Protein AF-A0A0L8BSJ6-F1 (afdb_monomer_lite)

Secondary structure (DSSP, 8-state):
---PPPGGGTT--HHHHHHHHHHHHHHHHHTT--TTSHHHHHHHHHHHHHHHTT---HHHHHHHHHHHHHS-SPPS---HHHHHHHHHTT--

Foldseek 3Di:
DDDDPDPVVDPQDPVQVVLLVVLLVVLCVVLVPPCPDPLSVVLSVQLVVLVVVPPSDSVLSSLLSNCVSVPVDRPPDDDPVVSVVSVVVPPD

Organism: Ensifer adhaerens (NCBI:txid106592)

pLDDT: mean 71.21, std 15.8, range [37.34, 89.19]

Radius of gyration: 13.17 Å; chains: 1; bounding box: 23×41×27 Å

Sequence (92 aa):
MLNLPDPSAGNLSATEAEMLQRIFNRVCVEERIPKMDIRAERLAKFIIDEFDVGNREEESLLECARWLVRCKKKPPVRTPAFVKKMVAKRRH

Structure (mmCIF, N/CA/C/O backbone):
data_AF-A0A0L8BSJ6-F1
#
_entry.id   AF-A0A0L8BSJ6-F1
#
loop_
_atom_site.group_PDB
_atom_site.id
_atom_site.type_symbol
_atom_site.la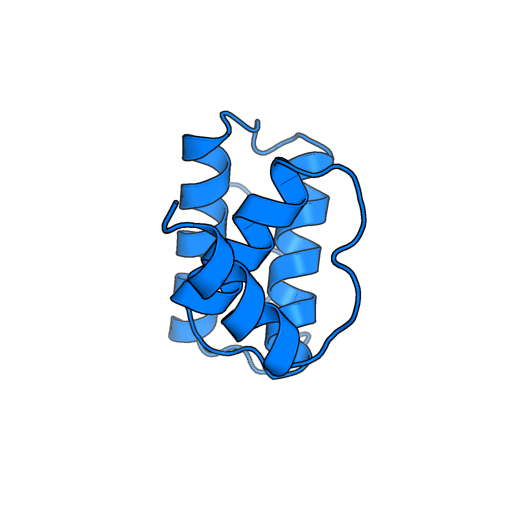bel_atom_id
_atom_site.label_alt_id
_atom_site.label_comp_id
_atom_site.label_asym_id
_atom_site.label_entity_id
_atom_site.label_seq_id
_atom_site.pdbx_PDB_ins_code
_atom_site.Cartn_x
_atom_site.Cartn_y
_atom_site.Cartn_z
_atom_site.occupancy
_atom_site.B_iso_or_equiv
_atom_site.auth_seq_id
_atom_site.auth_comp_id
_atom_site.auth_asym_id
_atom_site.auth_atom_id
_atom_site.pdbx_PDB_model_num
ATOM 1 N N . MET A 1 1 ? -2.154 -15.376 9.481 1.00 37.34 1 MET A N 1
ATOM 2 C CA . MET A 1 1 ? -1.404 -14.870 8.312 1.00 37.34 1 MET A CA 1
ATOM 3 C C . MET A 1 1 ? -2.422 -14.258 7.365 1.00 37.34 1 MET A C 1
ATOM 5 O O . MET A 1 1 ? -3.291 -14.982 6.907 1.00 37.34 1 MET A O 1
ATOM 9 N N . LEU A 1 2 ? -2.427 -12.933 7.198 1.00 42.06 2 LEU A N 1
ATOM 10 C CA . LEU A 1 2 ? -3.365 -12.263 6.290 1.00 42.06 2 LEU A CA 1
ATOM 11 C C . LEU A 1 2 ? -2.851 -12.438 4.860 1.00 42.06 2 LEU A C 1
ATOM 13 O O . LEU A 1 2 ? -1.730 -12.034 4.561 1.00 42.06 2 LEU A O 1
ATOM 17 N N . ASN A 1 3 ? -3.664 -13.101 4.042 1.00 44.69 3 ASN A N 1
ATOM 18 C CA . ASN A 1 3 ? -3.408 -13.411 2.644 1.00 44.69 3 ASN A CA 1
ATOM 19 C C . ASN A 1 3 ? -3.591 -12.117 1.836 1.00 44.69 3 ASN A C 1
ATOM 21 O O . ASN A 1 3 ? -4.704 -11.599 1.735 1.00 44.69 3 ASN A O 1
ATOM 25 N N . LEU A 1 4 ? -2.484 -11.545 1.366 1.00 54.06 4 LEU A N 1
ATOM 26 C CA . LEU A 1 4 ? -2.504 -10.474 0.374 1.00 54.06 4 LEU A CA 1
ATOM 27 C C . LEU A 1 4 ? -3.054 -11.076 -0.934 1.00 54.06 4 LEU A C 1
ATOM 29 O O . LEU A 1 4 ? -2.724 -12.229 -1.211 1.00 54.06 4 LEU A O 1
ATOM 33 N N . PRO A 1 5 ? -3.889 -10.368 -1.719 1.00 51.75 5 PRO A N 1
ATOM 34 C CA . PRO A 1 5 ? -4.349 -10.884 -3.004 1.00 51.75 5 PRO A CA 1
ATOM 35 C C . PRO A 1 5 ? -3.153 -11.320 -3.852 1.00 51.75 5 PRO A C 1
ATOM 37 O O . PRO A 1 5 ? -2.151 -10.608 -3.943 1.00 51.75 5 PRO A O 1
ATOM 40 N N . ASP A 1 6 ? -3.276 -12.525 -4.401 1.00 49.16 6 ASP A N 1
ATOM 41 C CA . ASP A 1 6 ? -2.284 -13.191 -5.229 1.00 49.16 6 ASP A CA 1
ATOM 42 C C . ASP A 1 6 ? -1.731 -12.236 -6.314 1.00 49.16 6 ASP A C 1
ATOM 44 O O . ASP A 1 6 ? -2.515 -11.598 -7.026 1.00 49.16 6 ASP A O 1
ATOM 48 N N . PRO A 1 7 ? -0.397 -12.095 -6.439 1.00 53.78 7 PRO A N 1
ATOM 49 C CA . PRO A 1 7 ? 0.232 -11.146 -7.357 1.00 53.78 7 PRO A CA 1
ATOM 50 C C . PRO A 1 7 ? 0.065 -11.509 -8.844 1.00 53.78 7 PRO A C 1
ATOM 52 O O . PRO A 1 7 ? 0.621 -10.821 -9.693 1.00 53.78 7 PRO A O 1
ATOM 55 N N . SER A 1 8 ? -0.691 -12.550 -9.214 1.00 47.56 8 SER A N 1
ATOM 56 C CA . SER A 1 8 ? -0.799 -12.993 -10.610 1.00 47.56 8 SER A CA 1
ATOM 57 C C . SER A 1 8 ? -1.707 -12.116 -11.495 1.00 47.56 8 SER A C 1
ATOM 59 O O . SER A 1 8 ? -1.806 -12.352 -12.696 1.00 47.56 8 SER A O 1
ATOM 61 N N . ALA A 1 9 ? -2.320 -11.049 -10.965 1.00 51.97 9 ALA A N 1
ATOM 62 C CA . ALA A 1 9 ? -3.126 -10.113 -11.767 1.00 51.97 9 ALA A CA 1
ATOM 63 C C . ALA A 1 9 ? -2.330 -8.964 -12.431 1.00 51.97 9 ALA A C 1
ATOM 65 O O . ALA A 1 9 ? -2.896 -8.191 -13.200 1.00 51.97 9 ALA A O 1
ATOM 66 N N . GLY A 1 10 ? -1.024 -8.857 -12.185 1.00 52.12 10 GLY A N 1
ATOM 67 C CA . GLY A 1 10 ? -0.138 -7.901 -12.849 1.00 52.12 10 GLY A CA 1
ATOM 68 C C . GLY A 1 10 ? 1.295 -8.168 -12.415 1.00 52.12 10 GLY A C 1
ATOM 69 O O . GLY A 1 10 ? 1.507 -8.461 -11.248 1.00 52.12 10 GLY A O 1
ATOM 70 N N . ASN A 1 11 ? 2.257 -8.128 -13.340 1.00 58.94 11 ASN A N 1
ATOM 71 C CA . ASN A 1 11 ? 3.668 -8.497 -13.137 1.00 58.94 11 ASN A CA 1
ATOM 72 C C . ASN A 1 11 ? 4.379 -7.666 -12.041 1.00 58.94 11 ASN A C 1
ATOM 74 O O . ASN A 1 11 ? 5.235 -6.841 -12.348 1.00 58.94 11 ASN A O 1
ATOM 78 N N . LEU A 1 12 ? 4.031 -7.869 -10.773 1.00 67.81 12 LEU A N 1
ATOM 79 C CA . LEU A 1 12 ? 4.726 -7.327 -9.618 1.00 67.81 12 LEU A CA 1
ATOM 80 C C . LEU A 1 12 ? 5.853 -8.293 -9.270 1.00 67.81 12 LEU A C 1
ATOM 82 O O . LEU A 1 12 ? 5.614 -9.425 -8.846 1.00 67.81 12 LEU A O 1
ATOM 86 N N . SER A 1 13 ? 7.091 -7.847 -9.442 1.00 80.31 13 SER A N 1
ATOM 87 C CA . SER A 1 13 ? 8.256 -8.549 -8.923 1.00 80.31 13 SER A CA 1
ATOM 88 C C . SER A 1 13 ? 8.144 -8.688 -7.403 1.00 80.31 13 SER A C 1
ATOM 90 O O . SER A 1 13 ? 7.560 -7.835 -6.729 1.00 80.31 13 SER A O 1
ATOM 92 N N . ALA A 1 14 ? 8.749 -9.734 -6.833 1.00 80.75 14 ALA A N 1
ATOM 93 C CA . ALA A 1 14 ? 8.768 -9.947 -5.384 1.00 80.75 14 ALA A CA 1
ATOM 94 C C . ALA A 1 14 ? 9.258 -8.694 -4.632 1.00 80.75 14 ALA A C 1
ATOM 96 O O . ALA A 1 14 ? 8.675 -8.307 -3.623 1.00 80.75 14 ALA A O 1
ATOM 97 N N . THR A 1 15 ? 10.248 -7.991 -5.190 1.00 84.50 15 THR A N 1
ATOM 98 C CA . THR A 1 15 ? 10.768 -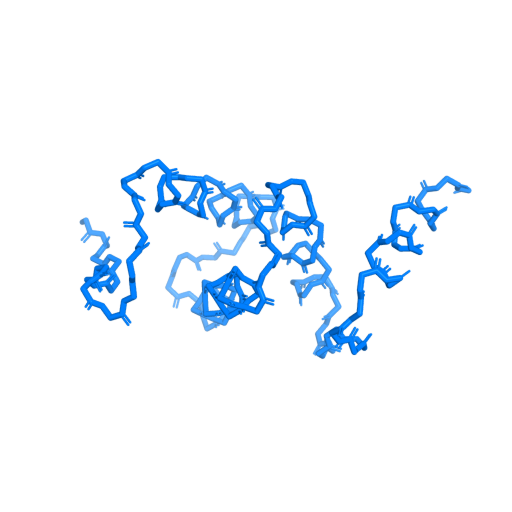6.727 -4.651 1.00 84.50 15 THR A CA 1
ATOM 99 C C . THR A 1 15 ? 9.727 -5.603 -4.648 1.00 84.50 15 THR A C 1
ATOM 101 O O . THR A 1 15 ? 9.648 -4.837 -3.690 1.00 84.50 15 THR A O 1
ATOM 104 N N . GLU A 1 16 ? 8.908 -5.504 -5.697 1.00 82.94 16 GLU A N 1
ATOM 105 C CA . GLU A 1 16 ? 7.846 -4.497 -5.803 1.00 82.94 16 GLU A CA 1
ATOM 106 C C . GLU A 1 16 ? 6.727 -4.818 -4.801 1.00 82.94 16 GLU A C 1
ATOM 108 O O . GLU A 1 16 ? 6.296 -3.948 -4.047 1.00 82.94 16 GLU A O 1
ATOM 113 N N . ALA A 1 17 ? 6.332 -6.088 -4.682 1.00 84.06 17 ALA A N 1
ATOM 114 C CA . ALA A 1 17 ? 5.358 -6.523 -3.682 1.00 84.06 17 ALA A CA 1
ATOM 115 C C . ALA A 1 17 ? 5.843 -6.288 -2.236 1.00 84.06 17 ALA A C 1
ATOM 117 O O . ALA A 1 17 ? 5.057 -5.873 -1.377 1.00 84.06 17 ALA A O 1
ATOM 118 N N . GLU A 1 18 ? 7.128 -6.517 -1.949 1.00 87.81 18 GLU A N 1
ATOM 119 C CA . GLU A 1 18 ? 7.732 -6.207 -0.649 1.00 87.81 18 GLU A CA 1
ATOM 120 C C . GLU A 1 18 ? 7.737 -4.700 -0.360 1.00 87.81 18 GLU A C 1
ATOM 122 O O . GLU A 1 18 ? 7.400 -4.288 0.755 1.00 87.81 18 GLU A O 1
ATOM 127 N N . MET A 1 19 ? 8.063 -3.871 -1.355 1.00 87.38 19 MET A N 1
ATOM 128 C CA . MET A 1 19 ? 8.019 -2.410 -1.244 1.00 87.38 19 MET A CA 1
ATOM 129 C C . MET A 1 19 ? 6.603 -1.923 -0.900 1.00 87.38 19 MET A C 1
ATOM 131 O O . MET A 1 19 ? 6.412 -1.210 0.089 1.00 87.38 19 MET A O 1
ATOM 135 N N . LEU A 1 20 ? 5.586 -2.366 -1.647 1.00 86.94 20 LEU A N 1
ATOM 136 C CA . LEU A 1 20 ? 4.191 -1.974 -1.411 1.00 86.94 20 LEU A CA 1
ATOM 137 C C . LEU A 1 20 ? 3.705 -2.417 -0.023 1.00 86.94 20 LEU A C 1
ATOM 139 O O . LEU A 1 20 ? 3.043 -1.648 0.680 1.00 86.94 20 LEU A O 1
ATOM 143 N N . GLN A 1 21 ? 4.088 -3.619 0.423 1.00 87.50 21 GLN A N 1
ATOM 144 C CA . GLN A 1 21 ? 3.781 -4.094 1.774 1.00 87.50 21 GLN A CA 1
ATOM 145 C C . GLN A 1 21 ? 4.463 -3.263 2.867 1.00 87.50 21 GLN A C 1
ATOM 147 O O . GLN A 1 21 ? 3.834 -2.974 3.890 1.00 87.50 21 GLN A O 1
ATOM 152 N N . ARG A 1 22 ? 5.725 -2.854 2.675 1.00 89.19 22 ARG A N 1
ATOM 153 C CA . ARG A 1 22 ? 6.438 -1.977 3.620 1.00 89.19 22 ARG A CA 1
ATOM 154 C C . ARG A 1 22 ? 5.748 -0.627 3.752 1.00 89.19 22 ARG A C 1
ATOM 156 O O . ARG A 1 22 ? 5.505 -0.191 4.879 1.00 89.19 22 ARG A O 1
ATOM 163 N N . ILE A 1 23 ? 5.378 -0.008 2.630 1.00 88.81 23 ILE A N 1
ATOM 164 C CA . ILE A 1 23 ? 4.631 1.257 2.604 1.00 88.81 23 ILE A CA 1
ATOM 165 C C . ILE A 1 23 ? 3.310 1.096 3.359 1.00 88.81 23 ILE A C 1
ATOM 167 O O . ILE A 1 23 ? 3.021 1.850 4.289 1.00 88.81 23 ILE A O 1
ATOM 171 N N . PHE A 1 24 ? 2.531 0.074 3.004 1.00 87.38 24 PHE A N 1
ATOM 172 C CA . PHE A 1 24 ? 1.238 -0.206 3.616 1.00 87.38 24 PHE A CA 1
ATOM 173 C C . PHE A 1 24 ? 1.336 -0.392 5.135 1.00 87.38 24 PHE A C 1
ATOM 175 O O . PHE A 1 24 ? 0.587 0.226 5.897 1.00 87.38 24 PHE A O 1
ATOM 182 N N . ASN A 1 25 ? 2.278 -1.223 5.586 1.00 87.69 25 ASN A N 1
ATOM 183 C CA . ASN A 1 25 ? 2.456 -1.516 7.003 1.00 87.69 25 ASN A CA 1
ATOM 184 C C . ASN A 1 25 ? 2.916 -0.270 7.771 1.00 87.69 25 ASN A C 1
ATOM 186 O O . ASN A 1 25 ? 2.407 0.001 8.856 1.00 87.69 25 ASN A O 1
ATOM 190 N N . ARG A 1 26 ? 3.817 0.529 7.187 1.00 88.56 26 ARG A N 1
ATOM 191 C CA . ARG A 1 26 ? 4.286 1.786 7.781 1.00 88.56 26 ARG A CA 1
ATOM 192 C C . ARG A 1 26 ? 3.132 2.758 8.010 1.00 88.56 26 ARG A C 1
ATOM 194 O O . ARG A 1 26 ? 2.967 3.236 9.127 1.00 88.56 26 ARG A O 1
ATOM 201 N N . VAL A 1 27 ? 2.283 2.971 7.005 1.00 86.69 27 VAL A N 1
ATOM 202 C CA . VAL A 1 27 ? 1.118 3.863 7.129 1.00 86.69 27 VAL A CA 1
ATOM 203 C C . VAL A 1 27 ? 0.091 3.324 8.126 1.00 86.69 27 VAL A C 1
ATOM 205 O O . VAL A 1 27 ? -0.436 4.094 8.927 1.00 86.69 27 VAL A O 1
ATOM 208 N N . CYS A 1 28 ? -0.166 2.012 8.138 1.00 84.88 28 CYS A N 1
ATOM 209 C CA . CYS A 1 28 ? -1.064 1.411 9.128 1.00 84.88 28 CYS A CA 1
ATOM 210 C C . CYS A 1 28 ? -0.565 1.609 10.565 1.00 84.88 28 CYS A C 1
ATOM 212 O O . CYS A 1 28 ? -1.369 1.900 11.450 1.00 84.88 28 CYS A O 1
ATOM 214 N N . VAL A 1 29 ? 0.743 1.473 10.802 1.00 87.25 29 VAL A N 1
ATOM 215 C CA . VAL A 1 29 ? 1.353 1.702 12.121 1.00 87.25 29 VAL A CA 1
ATOM 216 C C . VAL A 1 29 ? 1.279 3.178 12.509 1.00 87.25 29 VAL A C 1
ATOM 218 O O . VAL A 1 29 ? 0.859 3.485 13.624 1.00 87.25 29 VAL A O 1
ATOM 221 N N . GLU A 1 30 ? 1.637 4.087 11.600 1.00 86.31 30 GLU A N 1
ATOM 222 C CA . GLU A 1 30 ? 1.632 5.534 11.860 1.00 86.31 30 GLU A CA 1
ATOM 223 C C . GLU A 1 30 ? 0.234 6.062 12.199 1.00 86.31 30 GLU A C 1
ATOM 225 O O . GLU A 1 30 ? 0.065 6.819 13.152 1.00 86.31 30 GLU A O 1
ATOM 230 N N . GLU A 1 31 ? -0.780 5.621 11.460 1.00 81.94 31 GLU A N 1
ATOM 231 C CA . GLU A 1 31 ? -2.152 6.117 11.605 1.00 81.94 31 GLU A CA 1
ATOM 232 C C . GLU A 1 31 ? -3.011 5.223 12.512 1.00 81.94 31 GLU A C 1
ATOM 234 O O . GLU A 1 31 ? -4.217 5.439 12.647 1.00 81.94 31 GLU A O 1
ATOM 239 N N . ARG A 1 32 ? -2.393 4.212 13.143 1.00 83.94 32 ARG A N 1
ATOM 240 C CA . ARG A 1 32 ? -3.035 3.225 14.031 1.00 83.94 32 ARG A CA 1
ATOM 241 C C . ARG A 1 32 ? -4.264 2.572 13.386 1.00 83.94 32 ARG A C 1
ATOM 243 O O . ARG A 1 32 ? -5.280 2.348 14.043 1.00 83.94 32 ARG A O 1
ATOM 250 N N . ILE A 1 33 ? -4.176 2.281 12.089 1.00 78.75 33 ILE A N 1
ATOM 251 C CA . ILE A 1 33 ? -5.260 1.666 11.322 1.00 78.75 33 ILE A CA 1
ATOM 252 C C . ILE A 1 33 ? -5.248 0.155 11.595 1.00 78.75 33 ILE A C 1
ATOM 254 O O . ILE A 1 33 ? -4.233 -0.503 11.346 1.00 78.75 33 ILE A O 1
ATOM 258 N N . PRO A 1 34 ? -6.358 -0.430 12.082 1.00 76.81 34 PRO A N 1
ATOM 259 C CA . PRO A 1 34 ? -6.465 -1.875 12.215 1.00 76.81 34 PRO A CA 1
ATOM 260 C C . PRO A 1 34 ? -6.368 -2.538 10.838 1.00 76.81 34 PRO A C 1
ATOM 262 O O . PRO A 1 34 ? -7.014 -2.101 9.890 1.00 76.81 34 PRO A O 1
ATOM 265 N N . LYS A 1 35 ? -5.633 -3.650 10.723 1.00 68.19 35 LYS A N 1
ATOM 266 C CA . LYS A 1 35 ? -5.490 -4.384 9.447 1.00 68.19 35 LYS A CA 1
ATOM 267 C C . LYS A 1 35 ? -6.816 -4.884 8.853 1.00 68.19 35 LYS A C 1
ATOM 269 O O . LYS A 1 35 ? -6.869 -5.143 7.660 1.00 68.19 35 LYS A O 1
ATOM 274 N N . MET A 1 36 ? -7.856 -5.029 9.674 1.00 72.50 36 MET A N 1
ATOM 275 C CA . MET A 1 36 ? -9.199 -5.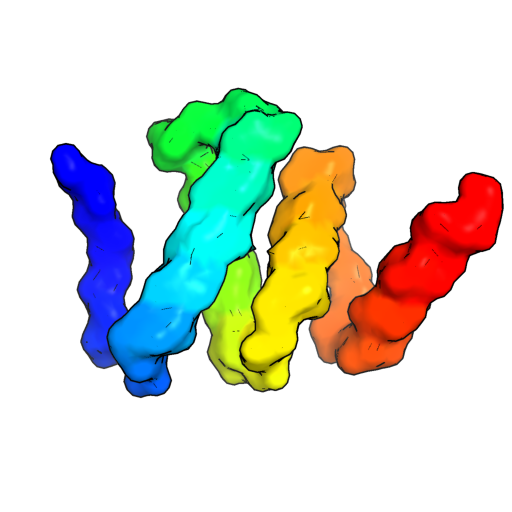464 9.257 1.00 72.50 36 MET A CA 1
ATOM 276 C C . MET A 1 36 ? -10.152 -4.288 8.993 1.00 72.50 36 MET A C 1
ATOM 278 O O . MET A 1 36 ? -11.343 -4.495 8.782 1.00 72.50 36 MET A O 1
ATOM 282 N N . ASP A 1 37 ? -9.659 -3.051 9.044 1.00 77.75 37 ASP A N 1
ATOM 283 C CA . ASP A 1 37 ? -10.477 -1.867 8.813 1.00 77.75 37 ASP A CA 1
ATOM 284 C C . ASP A 1 37 ? -10.666 -1.613 7.311 1.00 77.75 37 ASP A C 1
ATOM 286 O O . ASP A 1 37 ? -9.753 -1.796 6.504 1.00 77.75 37 ASP A O 1
ATOM 290 N N . ILE A 1 38 ? -11.835 -1.099 6.932 1.00 79.88 38 ILE A N 1
ATOM 291 C CA . ILE A 1 38 ? -12.156 -0.706 5.549 1.00 79.88 38 ILE A CA 1
ATOM 292 C C . ILE A 1 38 ? -11.138 0.323 5.019 1.00 79.88 38 ILE A C 1
ATOM 294 O O . ILE A 1 38 ? -10.869 0.396 3.817 1.00 79.88 38 ILE A O 1
ATOM 298 N N . ARG A 1 39 ? -10.534 1.127 5.905 1.00 80.50 39 ARG A N 1
ATOM 299 C CA . ARG A 1 39 ? -9.449 2.053 5.552 1.00 80.50 39 ARG A CA 1
ATOM 300 C C . ARG A 1 39 ? -8.188 1.328 5.094 1.00 80.50 39 ARG A C 1
ATOM 302 O O . ARG A 1 39 ? -7.536 1.821 4.180 1.00 80.50 39 ARG A O 1
ATOM 309 N N . ALA A 1 40 ? -7.865 0.185 5.692 1.00 81.44 40 ALA A N 1
ATOM 310 C CA . ALA A 1 40 ? -6.713 -0.625 5.320 1.00 81.44 40 ALA A CA 1
ATOM 311 C C . ALA A 1 40 ? -6.917 -1.237 3.925 1.00 81.44 40 ALA A C 1
ATOM 313 O O . ALA A 1 40 ? -6.065 -1.098 3.054 1.00 81.44 40 ALA A O 1
ATOM 314 N N . GLU A 1 41 ? -8.091 -1.802 3.646 1.00 83.56 41 GLU A N 1
ATOM 315 C CA . GLU A 1 41 ? -8.398 -2.329 2.308 1.00 83.56 41 GLU A CA 1
ATOM 316 C C . GLU A 1 41 ? -8.335 -1.235 1.227 1.00 83.56 41 GLU A C 1
ATOM 318 O O . GLU A 1 41 ? -7.705 -1.403 0.179 1.00 83.56 41 GLU A O 1
ATOM 323 N N . ARG A 1 42 ? -8.919 -0.061 1.509 1.00 83.56 42 ARG A N 1
ATOM 324 C CA . ARG A 1 42 ? -8.847 1.103 0.612 1.00 83.56 42 ARG A CA 1
ATOM 325 C C . ARG A 1 42 ? -7.420 1.578 0.372 1.00 83.56 42 ARG A C 1
ATOM 327 O O . ARG A 1 42 ? -7.098 1.957 -0.751 1.00 83.56 42 ARG A O 1
ATOM 334 N N . LEU A 1 43 ? -6.589 1.570 1.409 1.00 84.50 43 LEU A N 1
ATOM 335 C CA . LEU A 1 43 ? -5.189 1.961 1.329 1.00 84.50 43 LEU A CA 1
ATOM 336 C C . LEU A 1 43 ? -4.391 0.998 0.446 1.00 84.50 43 LEU A C 1
ATOM 338 O O . LEU A 1 43 ? -3.671 1.452 -0.437 1.00 84.50 43 LEU A O 1
ATOM 342 N N . ALA A 1 44 ? -4.555 -0.313 0.641 1.00 85.81 44 ALA A N 1
ATOM 343 C CA . ALA A 1 44 ? -3.883 -1.328 -0.168 1.00 85.81 44 ALA A CA 1
ATOM 344 C C . ALA A 1 44 ? -4.265 -1.200 -1.649 1.00 85.81 44 ALA A C 1
ATOM 346 O O . ALA A 1 44 ? -3.392 -1.132 -2.512 1.00 85.81 44 ALA A O 1
ATOM 347 N N . LYS A 1 45 ? -5.566 -1.072 -1.940 1.00 84.56 45 LYS A N 1
ATOM 348 C CA . LYS A 1 45 ? -6.055 -0.899 -3.312 1.00 84.56 45 LYS A CA 1
ATOM 349 C C . LYS A 1 45 ? -5.530 0.382 -3.959 1.00 84.56 45 LYS A C 1
ATOM 351 O O . LYS A 1 45 ? -5.189 0.369 -5.133 1.00 84.56 45 LYS A O 1
ATOM 356 N N . PHE A 1 46 ? -5.455 1.472 -3.199 1.00 84.75 46 PHE A N 1
ATOM 357 C CA . PHE A 1 46 ? -4.938 2.745 -3.693 1.00 84.75 46 PHE A CA 1
ATOM 358 C C . PHE A 1 46 ? -3.442 2.682 -4.024 1.00 84.75 46 PHE A C 1
ATOM 360 O O . PHE A 1 46 ? -3.035 3.157 -5.075 1.00 84.75 46 PHE A O 1
ATOM 367 N N . ILE A 1 47 ? -2.633 2.071 -3.154 1.00 85.38 47 ILE A N 1
ATOM 368 C CA . ILE A 1 47 ? -1.191 1.910 -3.380 1.00 85.38 47 ILE A CA 1
ATOM 369 C C . ILE A 1 47 ? -0.925 1.075 -4.644 1.00 85.38 47 ILE A C 1
ATOM 371 O O . ILE A 1 47 ? -0.054 1.429 -5.431 1.00 85.38 47 ILE A O 1
ATOM 375 N N . ILE A 1 48 ? -1.701 0.007 -4.863 1.00 85.00 48 ILE A N 1
ATOM 376 C CA . ILE A 1 48 ? -1.593 -0.840 -6.063 1.00 85.00 48 ILE A CA 1
ATOM 377 C C . ILE A 1 48 ? -2.040 -0.084 -7.326 1.00 85.00 48 ILE A C 1
ATOM 379 O O . ILE A 1 48 ? -1.347 -0.147 -8.335 1.00 85.00 48 ILE A O 1
ATOM 383 N N . ASP A 1 49 ? -3.155 0.657 -7.275 1.00 83.81 49 ASP A N 1
ATOM 384 C CA . ASP A 1 49 ? -3.651 1.466 -8.408 1.00 83.81 49 ASP A CA 1
ATOM 385 C C . ASP A 1 49 ? -2.631 2.539 -8.819 1.00 83.81 49 ASP A C 1
ATOM 387 O O . ASP A 1 49 ? -2.336 2.696 -10.000 1.00 83.81 49 ASP A O 1
ATOM 391 N N . GLU A 1 50 ? -2.028 3.237 -7.852 1.00 82.25 50 GLU A N 1
ATOM 392 C CA . GLU A 1 50 ? -0.987 4.232 -8.136 1.00 82.25 50 GLU A CA 1
ATOM 393 C C . GLU A 1 50 ? 0.271 3.595 -8.736 1.00 82.25 50 GLU A C 1
ATOM 395 O O . GLU A 1 50 ? 0.874 4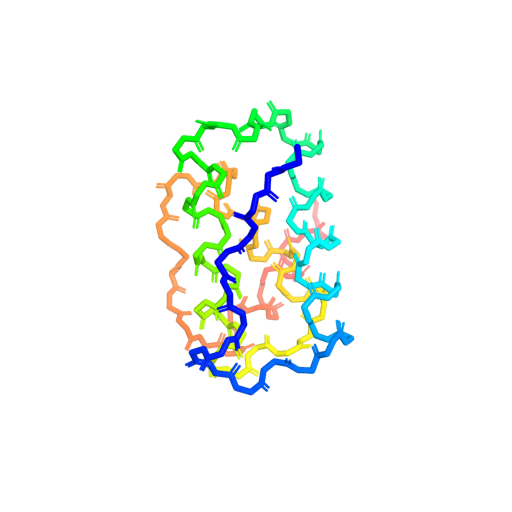.162 -9.652 1.00 82.25 50 GLU A O 1
ATOM 400 N N . PHE A 1 51 ? 0.649 2.409 -8.255 1.00 82.50 51 PHE A N 1
ATOM 401 C CA . PHE A 1 51 ? 1.776 1.662 -8.801 1.00 82.50 51 PHE A CA 1
ATOM 402 C C . PHE A 1 51 ? 1.544 1.265 -10.267 1.00 82.50 51 PHE A C 1
ATOM 404 O O . PHE A 1 51 ? 2.426 1.460 -11.106 1.00 82.50 51 PHE A O 1
ATOM 411 N N . ASP A 1 52 ? 0.342 0.779 -10.588 1.00 80.94 52 ASP A N 1
ATOM 412 C CA . ASP A 1 52 ? -0.059 0.373 -11.942 1.00 80.94 52 ASP A CA 1
ATOM 413 C C . ASP A 1 52 ? -0.102 1.561 -12.922 1.00 80.94 52 ASP A C 1
ATOM 415 O O . ASP A 1 52 ? 0.361 1.465 -14.058 1.00 80.94 52 ASP A O 1
ATOM 419 N N . VAL A 1 53 ? -0.536 2.737 -12.450 1.00 77.62 53 VAL A N 1
ATOM 420 C CA . VAL A 1 53 ? -0.545 3.996 -13.224 1.00 77.62 53 VAL A CA 1
ATOM 421 C C . VAL A 1 53 ? 0.875 4.528 -13.510 1.00 77.62 53 VAL A C 1
ATOM 423 O O . VAL A 1 53 ? 1.046 5.438 -14.325 1.00 77.62 53 VAL A O 1
ATOM 426 N N . GLY A 1 54 ? 1.910 3.947 -12.894 1.00 76.56 54 GLY A N 1
ATOM 427 C CA . GLY A 1 54 ? 3.318 4.250 -13.163 1.00 76.56 54 GLY A CA 1
ATOM 428 C C . GLY A 1 54 ? 4.032 5.017 -12.051 1.00 76.56 54 GLY A C 1
ATOM 429 O O . GLY A 1 54 ? 5.183 5.416 -12.232 1.00 76.56 54 GLY A O 1
ATOM 430 N N . ASN A 1 55 ? 3.396 5.215 -10.893 1.00 75.12 55 ASN A N 1
ATOM 431 C CA . ASN A 1 55 ? 4.061 5.763 -9.714 1.00 75.12 55 ASN A CA 1
ATOM 432 C C . ASN A 1 55 ? 4.845 4.648 -9.002 1.00 75.12 55 ASN A C 1
ATOM 434 O O . ASN A 1 55 ? 4.323 3.976 -8.119 1.00 75.12 55 ASN A O 1
ATOM 438 N N . ARG A 1 56 ? 6.096 4.423 -9.419 1.00 79.06 56 ARG A N 1
ATOM 439 C CA . ARG A 1 56 ? 6.961 3.351 -8.887 1.00 79.06 56 ARG A CA 1
ATOM 440 C C . ARG A 1 56 ? 7.908 3.798 -7.769 1.00 79.06 56 ARG A C 1
ATOM 442 O O . ARG A 1 56 ? 8.720 3.005 -7.303 1.00 79.06 56 ARG A O 1
ATOM 449 N N . GLU A 1 57 ? 7.845 5.062 -7.357 1.00 81.62 57 GLU A N 1
ATOM 450 C CA . GLU A 1 57 ? 8.732 5.604 -6.325 1.00 81.62 57 GLU A CA 1
ATOM 451 C C . GLU A 1 57 ? 8.161 5.357 -4.921 1.00 81.62 57 GLU A C 1
ATOM 453 O O . GLU A 1 57 ? 7.047 5.787 -4.607 1.00 81.62 57 GLU A O 1
ATOM 458 N N . GLU A 1 58 ? 8.945 4.702 -4.054 1.00 82.88 58 GLU A N 1
ATOM 459 C CA . GLU A 1 58 ? 8.534 4.339 -2.687 1.00 82.88 58 GLU A CA 1
ATOM 460 C C . GLU A 1 58 ? 8.081 5.565 -1.873 1.00 82.88 58 GLU A C 1
ATOM 462 O O . GLU A 1 58 ? 7.041 5.535 -1.211 1.00 82.88 58 GLU A O 1
ATOM 467 N N . GLU A 1 59 ? 8.830 6.668 -1.948 1.00 81.88 59 GLU A N 1
ATOM 468 C CA . GLU A 1 59 ? 8.538 7.898 -1.202 1.00 81.88 59 GLU A CA 1
ATOM 469 C C . GLU A 1 59 ? 7.257 8.583 -1.695 1.00 81.88 59 GLU A C 1
ATOM 471 O O . GLU A 1 59 ? 6.403 8.963 -0.887 1.00 81.88 59 GLU A O 1
ATOM 476 N N . SER A 1 60 ? 7.079 8.662 -3.015 1.00 82.38 60 SER A N 1
ATOM 477 C CA . SER A 1 60 ? 5.886 9.223 -3.656 1.00 82.38 60 SER A CA 1
ATOM 478 C C . SER A 1 60 ? 4.625 8.446 -3.269 1.00 82.38 60 SER A C 1
ATOM 480 O O . SER A 1 60 ? 3.608 9.041 -2.898 1.00 82.38 60 SER A O 1
ATOM 482 N N . LEU A 1 61 ? 4.690 7.111 -3.297 1.00 83.94 61 LEU A N 1
ATOM 483 C CA . LEU A 1 61 ? 3.596 6.237 -2.873 1.00 83.94 61 LEU A CA 1
ATOM 484 C C . LEU A 1 61 ? 3.297 6.382 -1.378 1.00 83.94 61 LEU A C 1
ATOM 486 O O . LEU A 1 61 ? 2.130 6.478 -0.994 1.00 83.94 61 LEU A O 1
ATOM 490 N N . LEU A 1 62 ? 4.330 6.447 -0.532 1.00 83.94 62 LEU A N 1
ATOM 491 C CA . LEU A 1 62 ? 4.181 6.623 0.913 1.00 83.94 62 LEU A CA 1
ATOM 492 C C . LEU A 1 62 ? 3.505 7.953 1.261 1.00 83.94 62 LEU A C 1
ATOM 494 O O . LEU A 1 62 ? 2.654 8.008 2.153 1.00 83.94 62 LEU A O 1
ATOM 498 N N . GLU A 1 63 ? 3.848 9.035 0.569 1.00 82.50 63 GLU A N 1
ATOM 499 C CA . GLU A 1 63 ? 3.200 10.327 0.778 1.00 82.50 63 GLU A CA 1
ATOM 500 C C . GLU A 1 63 ? 1.746 10.347 0.316 1.00 82.50 63 GLU A C 1
ATOM 502 O O . GLU A 1 63 ? 0.889 10.816 1.070 1.00 82.50 63 GLU A O 1
ATOM 507 N N . CYS A 1 64 ? 1.443 9.797 -0.862 1.00 81.62 64 CYS A N 1
ATOM 508 C CA . CYS A 1 64 ? 0.064 9.670 -1.333 1.00 81.62 64 CYS A CA 1
ATOM 509 C C . CYS A 1 64 ? -0.776 8.802 -0.381 1.00 81.62 64 CYS A C 1
ATOM 511 O O . CYS A 1 64 ? -1.897 9.172 -0.024 1.00 81.62 64 CYS A O 1
ATOM 513 N N . ALA A 1 65 ? -0.213 7.691 0.097 1.00 84.31 65 ALA A N 1
ATOM 514 C CA . ALA A 1 65 ? -0.834 6.798 1.067 1.00 84.31 65 ALA A CA 1
ATOM 515 C C . ALA A 1 65 ? -1.147 7.516 2.393 1.00 84.31 65 ALA A C 1
ATOM 517 O O . ALA A 1 65 ? -2.281 7.450 2.871 1.00 84.31 65 ALA A O 1
ATOM 518 N N . ARG A 1 66 ? -0.188 8.276 2.947 1.00 84.56 66 ARG A N 1
ATOM 519 C CA . ARG A 1 66 ? -0.380 9.127 4.142 1.00 84.56 66 ARG A CA 1
ATOM 520 C C . ARG A 1 66 ? -1.410 10.232 3.920 1.00 84.56 66 ARG A C 1
ATOM 522 O O . ARG A 1 66 ? -2.146 10.590 4.839 1.00 84.56 66 ARG A O 1
ATOM 529 N N . TRP A 1 67 ? -1.470 10.795 2.719 1.00 81.31 67 TRP A N 1
ATOM 530 C CA . TRP A 1 67 ? -2.468 11.804 2.395 1.00 81.31 67 TRP A CA 1
ATOM 531 C C . TRP A 1 67 ? -3.877 11.210 2.386 1.00 81.31 67 TRP A C 1
ATOM 533 O O . TRP A 1 67 ? -4.765 11.790 2.997 1.00 81.31 67 TRP A O 1
ATOM 543 N N . LEU A 1 68 ? -4.085 10.041 1.773 1.00 81.00 68 LEU A N 1
ATOM 544 C CA . LEU A 1 68 ? -5.393 9.375 1.696 1.00 81.00 68 LEU A CA 1
ATOM 545 C C . LEU A 1 68 ? -5.997 9.073 3.078 1.00 81.00 68 LEU A C 1
ATOM 547 O O . LEU A 1 68 ? -7.199 9.227 3.297 1.00 81.00 68 LEU A O 1
ATOM 551 N N . VAL A 1 69 ? -5.169 8.618 4.015 1.00 78.75 69 VAL A N 1
ATOM 552 C CA . VAL A 1 69 ? -5.605 8.269 5.377 1.00 78.75 69 VAL A CA 1
ATOM 553 C C . VAL A 1 69 ? -5.896 9.506 6.229 1.00 78.75 69 VAL A C 1
ATOM 555 O O . VAL A 1 69 ? -6.886 9.517 6.963 1.00 78.75 69 VAL A O 1
ATOM 558 N N . ARG A 1 70 ? -5.111 10.580 6.062 1.00 78.69 70 ARG A N 1
ATOM 559 C CA . ARG A 1 70 ? -5.291 11.852 6.785 1.00 78.69 70 ARG A CA 1
ATOM 560 C C . ARG A 1 70 ? -6.401 12.717 6.193 1.00 78.69 70 ARG A C 1
ATOM 562 O O . ARG A 1 70 ? -7.155 13.363 6.917 1.00 78.69 70 ARG A O 1
ATOM 569 N N . CYS A 1 71 ? -6.526 12.726 4.873 1.00 68.38 71 CYS A N 1
ATOM 570 C CA . CYS A 1 71 ? -7.543 13.448 4.129 1.00 68.38 71 CYS A CA 1
ATOM 571 C C . CYS A 1 71 ? -8.538 12.434 3.566 1.00 68.38 71 CYS A C 1
ATOM 573 O O . CYS A 1 71 ? -8.280 11.820 2.542 1.00 68.38 71 CYS A O 1
ATOM 575 N N . LYS A 1 72 ? -9.736 12.325 4.163 1.00 60.25 72 LYS A N 1
ATOM 576 C CA . LYS A 1 72 ? -10.850 11.463 3.692 1.00 60.25 72 LYS A CA 1
ATOM 577 C C . LYS A 1 72 ? -11.343 11.745 2.249 1.00 60.25 72 LYS A C 1
ATOM 579 O O . LYS A 1 72 ? -12.382 11.226 1.843 1.00 60.25 72 LYS A O 1
ATOM 584 N N . LYS A 1 73 ? -10.658 12.601 1.486 1.00 54.81 73 LYS A N 1
ATOM 585 C CA . LYS A 1 73 ? -10.960 12.973 0.101 1.00 54.81 73 LYS A CA 1
ATOM 586 C C . LYS A 1 73 ? -10.044 12.190 -0.841 1.00 54.81 73 LYS A C 1
ATOM 588 O O . LYS A 1 73 ? -8.867 12.011 -0.549 1.00 54.81 73 LYS A O 1
ATOM 593 N N . LYS A 1 74 ? -10.578 11.763 -1.992 1.00 49.94 74 LYS A N 1
ATOM 594 C CA . LYS A 1 74 ? -9.762 11.215 -3.088 1.00 49.94 74 LYS A CA 1
ATOM 595 C C . LYS A 1 74 ? -8.646 12.225 -3.413 1.00 49.94 74 LYS A C 1
ATOM 597 O O . LYS A 1 74 ? -8.958 13.421 -3.455 1.00 49.94 74 LYS A O 1
ATOM 602 N N . PRO A 1 75 ? -7.386 11.800 -3.607 1.00 50.34 75 PRO A N 1
ATOM 603 C CA . PRO A 1 75 ? -6.334 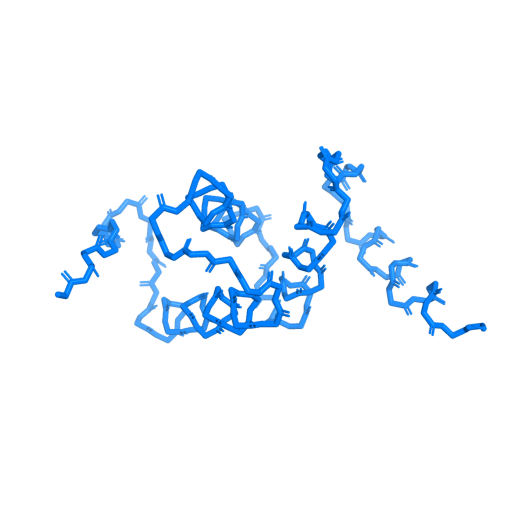12.732 -3.988 1.00 50.34 75 PRO A CA 1
ATOM 604 C C . PRO A 1 75 ? -6.753 13.463 -5.273 1.00 50.34 75 PRO A C 1
ATOM 606 O O . PRO A 1 75 ? -7.286 12.829 -6.192 1.00 50.34 75 PRO A O 1
ATOM 609 N N . PRO A 1 76 ? -6.603 14.797 -5.337 1.00 48.22 76 PRO A N 1
ATOM 610 C CA . PRO A 1 76 ? -6.964 15.545 -6.524 1.00 48.22 76 PRO A CA 1
ATOM 611 C C . PRO A 1 76 ? -5.931 15.270 -7.622 1.00 48.22 76 PRO A C 1
ATOM 613 O O . PRO A 1 76 ? -4.849 15.837 -7.641 1.00 48.22 76 PRO A O 1
ATOM 616 N N . VAL A 1 77 ? -6.342 14.405 -8.545 1.00 51.47 77 VAL A N 1
ATOM 617 C CA . VAL A 1 77 ? -5.807 14.183 -9.892 1.00 51.47 77 VAL A CA 1
ATOM 618 C C . VAL A 1 77 ? -4.387 13.595 -10.006 1.00 51.47 77 VAL A C 1
ATOM 620 O O . VAL A 1 77 ? -3.382 14.135 -9.547 1.00 51.47 77 VAL A O 1
ATOM 623 N N . ARG A 1 78 ? -4.355 12.472 -10.731 1.00 53.97 78 ARG A N 1
ATOM 624 C CA . ARG A 1 78 ? -3.222 11.641 -11.155 1.00 53.97 78 ARG A CA 1
ATOM 625 C C . ARG A 1 78 ? -2.263 12.415 -12.064 1.00 53.97 78 ARG A C 1
ATOM 627 O O . ARG A 1 78 ? -2.287 12.254 -13.280 1.00 53.97 78 ARG A O 1
ATOM 634 N N . THR A 1 79 ? -1.460 13.317 -11.506 1.00 50.66 79 THR A N 1
ATOM 635 C CA . THR A 1 79 ? -0.400 13.990 -12.268 1.00 50.66 79 THR A CA 1
ATOM 636 C C . THR A 1 79 ? 0.909 14.020 -11.481 1.00 50.66 79 THR A C 1
ATOM 638 O O . THR A 1 79 ? 0.899 14.358 -10.294 1.00 50.66 79 THR A O 1
ATOM 641 N N . PRO A 1 80 ? 2.062 13.763 -12.131 1.00 51.34 80 PRO A N 1
ATOM 642 C CA . PRO A 1 80 ? 3.381 13.836 -11.490 1.00 51.34 80 PRO A CA 1
ATOM 643 C C . PRO A 1 80 ? 3.698 15.238 -10.926 1.00 51.34 80 PRO A C 1
ATOM 645 O O . PRO A 1 80 ? 4.564 15.404 -10.068 1.00 51.34 80 PRO A O 1
ATOM 648 N N . ALA A 1 81 ? 2.963 16.268 -11.360 1.00 52.50 81 ALA A N 1
ATOM 649 C CA . ALA A 1 81 ? 3.057 17.628 -10.836 1.00 52.50 81 ALA A CA 1
ATOM 650 C C . ALA A 1 81 ? 2.433 17.800 -9.434 1.00 52.50 81 ALA A C 1
ATOM 652 O O . ALA A 1 81 ? 2.862 18.678 -8.681 1.00 52.50 81 ALA A O 1
ATOM 653 N N . PHE A 1 82 ? 1.440 16.984 -9.059 1.00 55.56 82 PHE A N 1
ATOM 654 C CA . PHE A 1 82 ? 0.795 17.075 -7.746 1.00 55.56 82 PHE A CA 1
ATOM 655 C C . PHE A 1 82 ? 1.680 16.502 -6.633 1.00 55.56 82 PHE A C 1
ATOM 657 O O . PHE A 1 82 ? 1.787 17.102 -5.563 1.00 55.56 82 PHE A O 1
ATOM 664 N N . VAL A 1 83 ? 2.394 15.409 -6.921 1.00 54.62 83 VAL A N 1
ATOM 665 C CA . VAL A 1 83 ? 3.347 14.778 -5.992 1.00 54.62 83 VAL A CA 1
ATOM 666 C C . VAL A 1 83 ? 4.451 15.770 -5.599 1.00 54.62 83 VAL A C 1
ATOM 668 O O . VAL A 1 83 ? 4.678 16.019 -4.416 1.00 54.62 83 VAL A O 1
ATOM 671 N N . LYS A 1 84 ? 5.023 16.482 -6.586 1.00 52.88 84 LYS A N 1
ATOM 672 C CA . LYS A 1 84 ? 5.989 17.575 -6.350 1.00 52.88 84 LYS A CA 1
ATOM 673 C C . LYS A 1 84 ? 5.411 18.723 -5.511 1.00 52.88 84 LYS A C 1
ATOM 675 O O . LYS A 1 84 ? 6.117 19.299 -4.685 1.00 52.88 84 LYS A O 1
ATOM 680 N N . LYS A 1 85 ? 4.126 19.060 -5.687 1.00 52.75 85 LYS A N 1
ATOM 681 C CA . LYS A 1 85 ? 3.441 20.087 -4.879 1.00 52.75 85 LYS A CA 1
ATOM 682 C C . LYS A 1 85 ? 3.184 19.641 -3.435 1.00 52.75 85 LYS A C 1
ATOM 684 O O . LYS A 1 85 ? 3.229 20.494 -2.550 1.00 52.75 85 LYS A O 1
ATOM 689 N N . MET A 1 86 ? 2.937 18.354 -3.179 1.00 52.88 86 MET A N 1
ATOM 690 C CA . MET A 1 86 ? 2.757 17.834 -1.815 1.00 52.88 86 MET A CA 1
ATOM 691 C C . MET A 1 86 ? 4.055 17.875 -1.003 1.00 52.88 86 MET A C 1
ATOM 693 O O . MET A 1 86 ? 4.033 18.390 0.116 1.00 52.88 86 MET A O 1
ATOM 697 N N . VAL A 1 87 ? 5.180 17.448 -1.591 1.00 53.41 87 VAL A N 1
ATOM 698 C CA . VAL A 1 87 ? 6.519 17.572 -0.979 1.00 53.41 87 VAL A CA 1
ATOM 699 C C . VAL A 1 87 ? 6.809 19.031 -0.609 1.00 53.41 87 VAL A C 1
ATOM 701 O O . VAL A 1 87 ? 7.254 19.335 0.499 1.00 53.41 87 VAL A O 1
ATOM 704 N N . ALA A 1 88 ? 6.494 19.965 -1.513 1.00 54.94 88 ALA A N 1
ATOM 705 C CA . ALA A 1 88 ? 6.753 21.389 -1.312 1.00 54.94 88 ALA A CA 1
ATOM 706 C C . ALA A 1 88 ? 5.882 22.033 -0.214 1.00 54.94 88 ALA A C 1
ATOM 708 O O . ALA A 1 88 ? 6.309 22.994 0.421 1.00 54.94 88 ALA A O 1
ATOM 709 N N . LYS A 1 89 ? 4.674 21.515 0.052 1.00 47.69 89 LYS A N 1
ATOM 710 C CA . LYS A 1 89 ? 3.732 22.103 1.025 1.00 47.69 89 LYS A CA 1
ATOM 711 C C . LYS A 1 89 ? 4.070 21.767 2.488 1.00 47.69 89 LYS A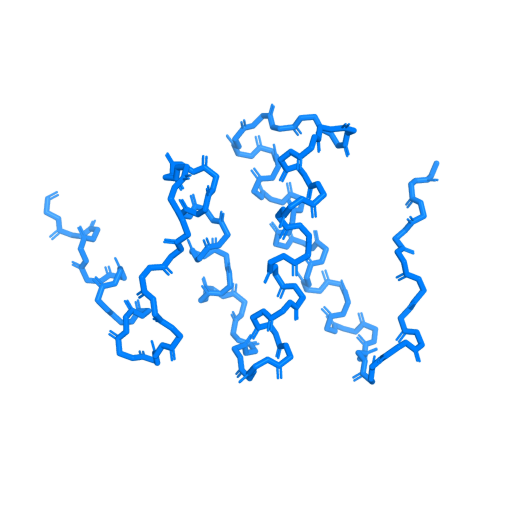 C 1
ATOM 713 O O . LYS A 1 89 ? 3.448 22.328 3.383 1.00 47.69 89 LYS A O 1
ATOM 718 N N . ARG A 1 90 ? 5.048 20.884 2.743 1.00 45.19 90 ARG A N 1
ATOM 719 C CA . ARG A 1 90 ? 5.476 20.471 4.096 1.00 45.19 90 ARG A CA 1
ATOM 720 C C . ARG A 1 90 ? 6.636 21.282 4.697 1.00 45.19 90 ARG A C 1
ATOM 722 O O . ARG A 1 90 ? 7.049 20.985 5.813 1.00 45.19 90 ARG A O 1
ATOM 729 N N . ARG A 1 91 ? 7.144 22.303 3.996 1.00 45.38 91 ARG A N 1
ATOM 730 C CA . ARG A 1 91 ? 8.098 23.290 4.535 1.00 45.38 91 ARG A CA 1
ATOM 731 C C . ARG A 1 91 ? 7.402 24.637 4.742 1.00 45.38 91 ARG A C 1
ATOM 733 O O . ARG A 1 91 ? 7.529 25.516 3.894 1.00 45.38 91 ARG A O 1
ATOM 740 N N . HIS A 1 92 ? 6.641 24.786 5.822 1.00 38.19 92 HIS A N 1
ATOM 741 C CA . HIS A 1 92 ? 6.288 26.099 6.362 1.00 38.19 92 HIS A CA 1
ATOM 742 C C . HIS A 1 92 ? 5.869 26.001 7.824 1.00 38.19 92 HIS A C 1
ATOM 744 O O . HIS A 1 92 ? 5.279 24.955 8.180 1.00 38.19 92 HIS A O 1
#